Protein AF-A0A8S0FEZ9-F1 (afdb_monomer_lite)

Organism: Escherichia coli (NCBI:txid562)

Secondary structure (DSSP, 8-state):
-EEEEEEEEPPPSS-SEEEEEEEE--GGGB-HHHHHHTTSTTTHHHHHHHHHTT-EEEEEEE---EEEEEEEE---------PPPPPEEEEEE-SGGGTTHHHHHHHHHHHHHHHHHHHTT--EEEEEESSSEEEEEE-STTS-GGGSSS--

Foldseek 3Di:
DDFDWDFDQDQDPDAPDFPAKDQALDPVFADPVLVVLCVDPVSVVVSVVSNVVSGTIGTRGDDRPRDGDGDDDDDPPPPPDPDPDAAAEAEAEPEPVCPDPNNVVSVVVLVVVVVVCQVSQHKYWYWYDYPDTDIDIDHYDPDDPPCVPVPD

Radius of gyration: 24.92 Å; chains: 1; bounding box: 49×46×62 Å

Structure (mmCIF, N/CA/C/O backbone):
data_AF-A0A8S0FEZ9-F1
#
_entry.id   AF-A0A8S0FEZ9-F1
#
loop_
_atom_site.group_PDB
_atom_site.id
_atom_site.type_symbol
_atom_site.label_atom_id
_atom_site.label_alt_id
_atom_site.label_comp_id
_atom_site.label_asym_id
_atom_site.label_entity_id
_atom_site.label_seq_id
_atom_site.pdbx_PDB_ins_code
_atom_site.Cartn_x
_atom_site.Cartn_y
_atom_site.Cartn_z
_atom_site.occupancy
_atom_site.B_iso_or_equiv
_atom_site.auth_seq_id
_atom_site.auth_comp_id
_atom_site.auth_asym_id
_atom_site.auth_atom_id
_atom_site.pdbx_PDB_model_num
ATOM 1 N N . MET A 1 1 ? -18.841 -27.966 -17.231 1.00 47.25 1 MET A N 1
ATOM 2 C CA . MET A 1 1 ? -18.503 -27.151 -16.047 1.00 47.25 1 MET A CA 1
ATOM 3 C C . MET A 1 1 ? -17.024 -27.337 -15.804 1.00 47.25 1 MET A C 1
ATOM 5 O O . MET A 1 1 ? -16.586 -28.478 -15.837 1.00 47.25 1 MET A O 1
ATOM 9 N N . GLU A 1 2 ? -16.260 -26.259 -15.663 1.00 45.69 2 GLU A N 1
ATOM 10 C CA . GLU A 1 2 ? -14.826 -26.347 -15.372 1.00 45.69 2 GLU A CA 1
ATOM 11 C C . GLU A 1 2 ? -14.580 -25.905 -13.933 1.00 45.69 2 GLU A C 1
ATOM 13 O O . GLU A 1 2 ? -15.092 -24.880 -13.477 1.00 45.69 2 GLU A O 1
ATOM 18 N N . THR A 1 3 ? -13.813 -26.708 -13.203 1.00 47.91 3 THR A N 1
ATOM 19 C CA . THR A 1 3 ? -13.374 -26.406 -11.843 1.00 47.91 3 THR A CA 1
ATOM 20 C C . THR A 1 3 ? -12.302 -25.323 -11.890 1.00 47.91 3 THR A C 1
ATOM 22 O O . THR A 1 3 ? -11.130 -25.618 -12.127 1.00 47.91 3 THR A O 1
ATOM 25 N N . PHE A 1 4 ? -12.692 -24.067 -11.662 1.00 49.72 4 PHE A N 1
ATOM 26 C CA . PHE A 1 4 ? -11.745 -22.967 -11.507 1.00 49.72 4 PHE A CA 1
ATOM 27 C C . PHE A 1 4 ? -11.238 -22.940 -10.062 1.00 49.72 4 PHE A C 1
ATOM 29 O O . PHE A 1 4 ? -12.017 -22.828 -9.110 1.00 49.72 4 PHE A O 1
ATOM 36 N N . ARG A 1 5 ? -9.921 -23.079 -9.904 1.00 53.62 5 ARG A N 1
ATOM 37 C CA . ARG A 1 5 ? -9.219 -23.069 -8.620 1.00 53.62 5 ARG A CA 1
ATOM 38 C C . ARG A 1 5 ? -8.748 -21.643 -8.345 1.00 53.62 5 ARG A C 1
ATOM 40 O O . ARG A 1 5 ? -7.739 -21.209 -8.890 1.00 53.62 5 ARG A O 1
ATOM 47 N N . THR A 1 6 ? -9.493 -20.896 -7.533 1.00 57.31 6 THR A N 1
ATOM 48 C CA . THR A 1 6 ? -9.045 -19.576 -7.059 1.00 57.31 6 THR A CA 1
ATOM 49 C C . THR A 1 6 ? -8.440 -19.727 -5.674 1.00 57.31 6 THR A C 1
ATOM 51 O O . THR A 1 6 ? -9.070 -20.290 -4.776 1.00 57.31 6 THR A O 1
ATOM 54 N N . LEU A 1 7 ? -7.246 -19.169 -5.477 1.00 52.62 7 LEU A N 1
ATOM 55 C CA . LEU A 1 7 ? -6.684 -18.989 -4.145 1.00 52.62 7 LEU A CA 1
ATOM 56 C C . LEU A 1 7 ? -7.459 -17.868 -3.448 1.00 52.62 7 LEU A C 1
ATOM 58 O O . LEU A 1 7 ? -7.342 -16.695 -3.803 1.00 52.62 7 LEU A O 1
ATOM 62 N N . VAL A 1 8 ? -8.296 -18.235 -2.483 1.00 58.59 8 VAL A N 1
ATOM 63 C CA . VAL A 1 8 ? -9.006 -17.266 -1.648 1.00 58.59 8 VAL A CA 1
ATOM 64 C C . VAL A 1 8 ? -8.222 -17.127 -0.352 1.00 58.59 8 VAL A C 1
ATOM 66 O O . VAL A 1 8 ? -7.863 -18.126 0.273 1.00 58.59 8 VAL A O 1
ATOM 69 N N . ARG A 1 9 ? -7.939 -15.881 0.045 1.00 52.53 9 ARG A N 1
ATOM 70 C CA . ARG A 1 9 ? -7.408 -15.594 1.379 1.00 52.53 9 ARG A CA 1
ATOM 71 C C . ARG A 1 9 ? -8.504 -15.891 2.391 1.00 52.53 9 ARG A C 1
ATOM 73 O O . ARG A 1 9 ? -9.468 -15.136 2.495 1.00 52.53 9 ARG A O 1
ATOM 80 N N . GLU A 1 10 ? -8.358 -16.998 3.103 1.00 56.19 10 GLU A N 1
ATOM 81 C CA . GLU A 1 10 ? -9.185 -17.311 4.259 1.00 56.19 10 GLU A CA 1
ATOM 82 C C . GLU A 1 10 ? -8.375 -16.945 5.511 1.00 56.19 10 GLU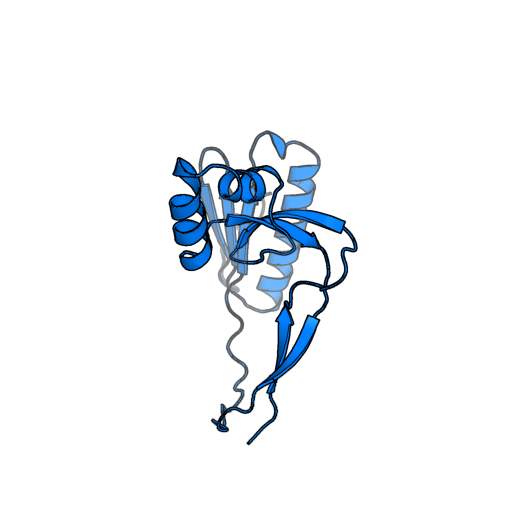 A C 1
ATOM 84 O O . GLU A 1 10 ? -7.214 -17.352 5.614 1.00 56.19 10 GLU A O 1
ATOM 89 N N . PRO A 1 11 ? -8.921 -16.133 6.432 1.00 54.41 11 PRO A N 1
ATOM 90 C CA . PRO A 1 11 ? -8.200 -15.747 7.636 1.00 54.41 11 PRO A CA 1
ATOM 91 C C . PRO A 1 11 ? -7.879 -16.990 8.473 1.00 54.41 11 PRO A C 1
ATOM 93 O O . PRO A 1 11 ? -8.788 -17.713 8.885 1.00 54.41 11 PRO A O 1
ATOM 96 N N . ALA A 1 12 ? -6.589 -17.225 8.728 1.00 56.06 12 ALA A N 1
ATOM 97 C CA . ALA A 1 12 ? -6.101 -18.414 9.418 1.00 56.06 12 ALA A CA 1
ATOM 98 C C . ALA A 1 12 ? -6.809 -18.638 10.760 1.00 56.06 12 ALA A C 1
ATOM 100 O O . ALA A 1 12 ? -6.922 -17.740 11.595 1.00 56.06 12 ALA A O 1
ATOM 101 N N . THR A 1 13 ? -7.292 -19.860 10.978 1.00 58.47 13 THR A N 1
ATOM 102 C CA . THR A 1 13 ? -7.990 -20.257 12.211 1.00 58.47 13 THR A CA 1
ATOM 103 C C . THR A 1 13 ? -7.046 -20.418 13.403 1.00 58.47 13 THR A C 1
ATOM 105 O O . THR A 1 13 ? -7.512 -20.489 14.534 1.00 58.47 13 THR A O 1
ATOM 108 N N . VAL A 1 14 ? -5.732 -20.470 13.161 1.00 56.62 14 VAL A N 1
ATOM 109 C CA . VAL A 1 14 ? -4.693 -20.636 14.182 1.00 56.62 14 VAL A CA 1
ATOM 110 C C . VAL A 1 14 ? -3.788 -19.397 14.159 1.00 56.62 14 VAL A C 1
ATOM 112 O O . VAL A 1 14 ? -3.322 -19.027 13.081 1.00 56.62 14 VAL A O 1
ATOM 115 N N . PRO A 1 15 ? -3.569 -18.718 15.298 1.00 55.66 15 PRO A N 1
ATOM 116 C CA . PRO A 1 15 ? -2.761 -17.504 15.341 1.00 55.66 15 PRO A CA 1
ATOM 117 C C . PRO A 1 15 ? -1.267 -17.836 15.224 1.00 55.66 15 PRO A C 1
ATOM 119 O O . PRO A 1 15 ? -0.685 -18.367 16.165 1.00 55.66 15 PRO A O 1
ATOM 122 N N . GLU A 1 16 ? -0.636 -17.502 14.096 1.00 60.56 16 GLU A N 1
ATOM 123 C CA . GLU A 1 16 ? 0.835 -17.508 13.981 1.00 60.56 16 GLU A CA 1
ATOM 124 C C . GLU A 1 16 ? 1.427 -16.180 14.474 1.00 60.56 16 GLU A C 1
ATOM 126 O O . GLU A 1 16 ? 2.425 -16.172 15.191 1.00 60.56 16 GLU A O 1
ATOM 131 N N . GLN A 1 17 ? 0.776 -15.053 14.158 1.00 66.50 17 GLN A N 1
ATOM 132 C CA . GLN A 1 17 ? 1.175 -13.717 14.606 1.00 66.50 17 GLN A CA 1
ATOM 133 C C . GLN A 1 17 ? -0.006 -12.736 14.517 1.00 66.50 17 GLN A C 1
ATOM 135 O O . GLN A 1 17 ? -0.838 -12.839 13.616 1.00 66.50 17 GLN A O 1
ATOM 140 N N . VAL A 1 18 ? -0.090 -11.761 15.427 1.00 75.50 18 VAL A N 1
ATOM 141 C CA . VAL A 1 18 ? -1.027 -10.628 15.302 1.00 75.50 18 VAL A CA 1
ATOM 142 C C . VAL A 1 18 ? -0.380 -9.555 14.423 1.00 75.50 18 VAL A C 1
ATOM 144 O O . VAL A 1 18 ? 0.697 -9.066 14.750 1.00 75.50 18 VAL A O 1
ATOM 147 N N . ASP A 1 19 ? -1.036 -9.195 13.320 1.00 79.00 19 ASP A N 1
ATOM 148 C CA . ASP A 1 19 ? -0.558 -8.225 12.316 1.00 79.00 19 ASP A CA 1
ATOM 149 C C . ASP A 1 19 ? -1.205 -6.839 12.470 1.00 79.00 19 ASP A C 1
ATOM 151 O O . ASP A 1 19 ? -0.752 -5.845 11.910 1.00 79.00 19 ASP A O 1
ATOM 155 N N . GLY A 1 20 ? -2.289 -6.741 13.244 1.00 86.38 20 GLY A N 1
ATOM 156 C CA . GLY A 1 20 ? -2.927 -5.459 13.523 1.00 86.38 20 GLY A CA 1
ATOM 157 C C . GLY A 1 20 ? -4.380 -5.583 13.946 1.00 86.38 20 GLY A C 1
ATOM 158 O O . GLY A 1 20 ? -4.783 -6.563 14.571 1.00 86.38 20 GLY A O 1
ATOM 159 N N . LEU A 1 21 ? -5.167 -4.568 13.590 1.00 90.38 21 LEU A N 1
ATOM 160 C CA . LEU A 1 21 ? -6.591 -4.456 13.902 1.00 90.38 21 LEU A CA 1
ATOM 161 C C . LEU A 1 21 ? -7.429 -4.377 12.620 1.00 90.38 21 LEU A C 1
ATOM 163 O O . LEU A 1 21 ? -6.973 -3.910 11.570 1.00 90.38 21 LEU A O 1
ATOM 167 N N . GLN A 1 22 ? -8.673 -4.835 12.686 1.00 89.56 22 GLN A N 1
ATOM 168 C CA . GLN A 1 22 ? -9.653 -4.666 11.613 1.00 89.56 22 GLN A CA 1
ATOM 169 C C . GLN A 1 22 ? -11.072 -4.570 12.166 1.00 89.56 22 GLN A C 1
ATOM 171 O O . GLN A 1 22 ? -11.342 -5.049 13.264 1.00 89.56 22 GLN A O 1
ATOM 176 N N . GLN A 1 23 ? -11.973 -3.983 11.383 1.00 92.81 23 GLN A N 1
ATOM 177 C CA . GLN A 1 23 ? -13.407 -4.059 11.645 1.00 92.81 23 GLN A CA 1
ATOM 178 C C . GLN A 1 23 ? -13.951 -5.389 11.115 1.00 92.81 23 GLN A C 1
ATOM 180 O O . GLN A 1 23 ? -13.630 -5.782 9.993 1.00 92.81 23 GLN A O 1
ATOM 185 N N . SER A 1 24 ? -14.698 -6.107 11.947 1.00 89.19 24 SER A N 1
ATOM 186 C CA . SER A 1 24 ? -15.258 -7.421 11.634 1.00 89.19 24 SER A CA 1
ATOM 187 C C . SER A 1 24 ? -16.465 -7.726 12.534 1.00 89.19 24 SER A C 1
ATOM 189 O O . SER A 1 24 ? -16.800 -6.957 13.433 1.00 89.19 24 SER A O 1
ATOM 191 N N . ASP A 1 25 ? -17.109 -8.864 12.296 1.00 90.94 25 ASP A N 1
ATOM 192 C CA . ASP A 1 25 ? -18.128 -9.509 13.135 1.00 90.94 25 ASP A CA 1
ATOM 193 C C . ASP A 1 25 ? -17.581 -10.744 13.887 1.00 90.94 25 ASP A C 1
ATOM 195 O O . ASP A 1 25 ? -18.332 -11.514 14.485 1.00 90.94 25 ASP A O 1
ATOM 199 N N . ASP A 1 26 ? -16.261 -10.947 13.867 1.00 89.56 26 ASP A N 1
ATOM 200 C CA . ASP A 1 26 ? -15.603 -12.118 14.453 1.00 89.56 26 ASP A CA 1
ATOM 201 C C . ASP A 1 26 ? -15.472 -12.030 15.984 1.00 89.56 26 ASP A C 1
ATOM 203 O O . ASP A 1 26 ? -14.494 -11.508 16.530 1.00 89.56 26 ASP A O 1
ATOM 207 N N . ILE A 1 27 ? -16.463 -12.596 16.676 1.00 88.88 27 ILE A N 1
ATOM 208 C CA . ILE A 1 27 ? -16.573 -12.609 18.143 1.00 88.88 27 ILE A CA 1
ATOM 209 C C . ILE A 1 27 ? -15.345 -13.238 18.818 1.00 88.88 27 ILE A C 1
ATOM 211 O O . ILE A 1 27 ? -14.926 -12.788 19.884 1.00 88.88 27 ILE A O 1
ATOM 215 N N . LEU A 1 28 ? -14.729 -14.250 18.200 1.00 87.88 28 LEU A N 1
ATOM 216 C CA . LEU A 1 28 ? -13.599 -14.976 18.792 1.00 87.88 28 LEU A CA 1
ATOM 217 C C . LEU A 1 28 ? -12.315 -14.141 18.838 1.00 87.88 28 LEU A C 1
ATOM 219 O O . LEU A 1 28 ? -11.373 -14.496 19.546 1.00 87.88 28 LEU A O 1
ATOM 223 N N . ARG A 1 29 ? -12.266 -13.045 18.076 1.00 88.44 29 ARG A N 1
ATOM 224 C CA . ARG A 1 29 ? -11.087 -12.186 17.926 1.00 88.44 29 ARG A CA 1
ATOM 225 C C . ARG A 1 29 ? -11.332 -10.758 18.404 1.00 88.44 29 ARG A C 1
ATOM 227 O O . ARG A 1 29 ? -10.530 -9.879 18.086 1.00 88.44 29 ARG A O 1
ATOM 234 N N . LEU A 1 30 ? -12.419 -10.513 19.135 1.00 91.50 30 LEU A N 1
ATOM 235 C CA . LEU A 1 30 ? -12.755 -9.186 19.645 1.00 91.50 30 LEU A CA 1
ATOM 236 C C . LEU A 1 30 ? -11.663 -8.626 20.545 1.00 91.50 30 LEU A C 1
ATOM 238 O O . LEU A 1 30 ? -11.045 -9.337 21.340 1.00 91.50 30 LEU A O 1
ATOM 242 N N . LEU A 1 31 ? -11.468 -7.315 20.448 1.00 93.00 31 LEU A N 1
ATOM 243 C CA . LEU A 1 31 ? -10.646 -6.625 21.424 1.00 93.00 31 LEU A CA 1
ATOM 244 C C . LEU A 1 31 ? -11.336 -6.626 22.797 1.00 93.00 31 LEU A C 1
ATOM 246 O O . LEU A 1 31 ? -12.560 -6.480 22.864 1.00 93.00 31 LEU A O 1
ATOM 250 N N . PRO A 1 32 ? -10.571 -6.696 23.904 1.00 92.62 32 PRO A N 1
ATOM 251 C CA . PRO A 1 32 ? -11.138 -6.622 25.249 1.00 92.62 32 PRO A CA 1
ATOM 252 C C . PRO A 1 32 ? -12.084 -5.427 25.482 1.00 92.62 32 PRO A C 1
ATOM 254 O O . PRO A 1 32 ? -13.113 -5.628 26.124 1.00 92.62 32 PRO A O 1
ATOM 257 N N . PRO A 1 33 ? -11.827 -4.213 24.942 1.00 92.00 33 PRO A N 1
ATOM 258 C CA . PRO A 1 33 ? -12.766 -3.098 25.053 1.00 92.00 33 PRO A CA 1
ATOM 259 C C . PRO A 1 33 ? -14.098 -3.328 24.332 1.00 92.00 33 PRO A C 1
ATOM 261 O O . PRO A 1 33 ? -15.129 -2.928 24.858 1.00 92.00 33 PRO A O 1
ATOM 264 N N . GLU A 1 34 ? -14.104 -3.989 23.168 1.00 92.94 34 GLU A N 1
ATOM 265 C CA . GLU A 1 34 ? -15.355 -4.330 22.472 1.00 92.94 34 GLU A CA 1
ATOM 266 C C . GLU A 1 34 ? -16.165 -5.318 23.307 1.00 92.94 34 GLU A C 1
ATOM 268 O O . GLU A 1 34 ? -17.362 -5.144 23.503 1.00 92.94 34 GLU A O 1
ATOM 273 N N . LEU A 1 35 ? -15.499 -6.321 23.879 1.00 91.00 35 LEU A N 1
ATOM 274 C CA . LEU A 1 35 ? -16.152 -7.320 24.717 1.00 91.00 35 LEU A CA 1
ATOM 275 C C . LEU A 1 35 ? -16.671 -6.721 26.036 1.00 91.00 35 LEU A C 1
ATOM 277 O O . LEU A 1 35 ? -17.710 -7.142 26.532 1.00 91.00 35 LEU A O 1
ATOM 281 N N . ALA A 1 36 ? -16.006 -5.697 26.575 1.00 92.06 36 ALA A N 1
ATOM 282 C CA . ALA A 1 36 ? -16.474 -4.980 27.758 1.00 92.06 36 ALA A CA 1
ATOM 283 C C . ALA A 1 36 ? -17.798 -4.229 27.523 1.00 92.06 36 ALA A C 1
ATOM 285 O O . ALA A 1 36 ? -18.568 -4.068 28.469 1.00 92.06 36 ALA A O 1
ATOM 286 N N . THR A 1 37 ? -18.101 -3.813 26.284 1.00 92.50 37 THR A N 1
ATOM 287 C CA . THR A 1 37 ? -19.374 -3.126 25.980 1.00 92.50 37 THR A CA 1
ATOM 288 C C . THR A 1 37 ? -20.600 -4.021 26.166 1.00 92.50 37 THR A C 1
ATOM 290 O O . THR A 1 37 ? -21.648 -3.516 26.553 1.00 92.50 37 THR A O 1
ATOM 293 N N . LEU A 1 38 ? -20.458 -5.344 26.012 1.00 90.25 38 LEU A N 1
ATOM 294 C CA . LEU A 1 38 ? -21.509 -6.317 26.346 1.00 90.25 38 LEU A CA 1
ATOM 295 C C . LEU A 1 38 ? -21.828 -6.367 27.846 1.00 90.25 38 LEU A C 1
ATOM 297 O O . LEU A 1 38 ? -22.926 -6.753 28.227 1.00 90.25 38 LEU A O 1
ATOM 301 N N . GLY A 1 39 ? -20.868 -6.018 28.707 1.00 89.31 39 GLY A N 1
ATOM 302 C CA . GLY A 1 39 ? -21.042 -6.041 30.161 1.00 89.31 39 GLY A CA 1
ATOM 303 C C . GLY A 1 39 ? -21.728 -4.796 30.732 1.00 89.31 39 GLY A C 1
ATOM 304 O O . GLY A 1 39 ? -21.983 -4.750 31.933 1.00 89.31 39 GLY A O 1
ATOM 305 N N . ILE A 1 40 ? -21.991 -3.784 29.900 1.00 94.06 40 ILE A N 1
ATOM 306 C CA . ILE A 1 40 ? -22.579 -2.501 30.296 1.00 94.06 40 ILE A CA 1
ATOM 307 C C . ILE A 1 40 ? -23.953 -2.394 29.633 1.00 94.06 40 ILE A C 1
ATOM 309 O O . ILE A 1 40 ? -24.042 -2.281 28.412 1.00 94.06 40 ILE A O 1
ATOM 313 N N . THR A 1 41 ? -25.021 -2.401 30.432 1.00 91.44 41 THR A N 1
ATOM 314 C CA . THR A 1 41 ? -26.418 -2.431 29.959 1.00 91.44 41 THR A CA 1
ATOM 315 C C . THR A 1 41 ? -26.733 -1.319 28.953 1.00 91.44 41 THR A C 1
ATOM 317 O O . THR A 1 41 ? -27.459 -1.533 27.986 1.00 91.44 41 THR A O 1
ATOM 320 N N . GLU A 1 42 ? -26.170 -0.125 29.145 1.00 93.94 42 GLU A N 1
ATOM 321 C CA . GLU A 1 42 ? -26.375 1.028 28.264 1.00 93.94 42 GLU A CA 1
ATOM 322 C C . GLU A 1 42 ? -25.668 0.891 26.905 1.00 93.94 42 GLU A C 1
ATOM 324 O O . GLU A 1 42 ? -26.077 1.534 25.938 1.00 93.94 42 GLU A O 1
ATOM 329 N N . LEU A 1 43 ? -24.613 0.074 26.818 1.00 92.81 43 LEU A N 1
ATOM 330 C CA . LEU A 1 43 ? -23.790 -0.109 25.616 1.00 92.81 43 LEU A CA 1
ATOM 331 C C . LEU A 1 43 ? -24.052 -1.440 24.900 1.00 92.81 43 LEU A C 1
ATOM 333 O O . LEU A 1 43 ? -23.568 -1.637 23.787 1.00 92.81 43 LEU A O 1
ATOM 337 N N . GLU A 1 44 ? -24.851 -2.332 25.484 1.00 94.38 44 GLU A N 1
ATOM 338 C CA . GLU A 1 44 ? -25.149 -3.646 24.910 1.00 94.38 44 GLU A CA 1
ATOM 339 C C . GLU A 1 44 ? -25.802 -3.532 23.516 1.00 94.38 44 GLU A C 1
ATOM 341 O O . GLU A 1 44 ? -25.395 -4.195 22.561 1.00 94.38 44 GLU A O 1
ATOM 346 N N . TYR A 1 45 ? -26.764 -2.616 23.350 1.00 94.94 45 TYR A N 1
ATOM 347 C CA . TYR A 1 45 ? -27.397 -2.362 22.048 1.00 94.94 45 TYR A CA 1
ATOM 348 C C . TYR A 1 45 ? -26.428 -1.779 21.015 1.00 94.94 45 TYR A C 1
ATOM 350 O O . TYR A 1 45 ? -26.536 -2.085 19.826 1.00 94.94 45 TYR A O 1
ATOM 358 N N . GLU A 1 46 ? -25.465 -0.971 21.456 1.00 94.50 46 GLU A N 1
ATOM 359 C CA . GLU A 1 46 ? -24.409 -0.440 20.591 1.00 94.50 46 GLU A CA 1
ATOM 360 C C . GLU A 1 46 ? -23.467 -1.552 20.121 1.00 94.50 46 GLU A C 1
ATOM 362 O O . GLU A 1 46 ? -23.101 -1.590 18.944 1.00 94.50 46 GLU A O 1
ATOM 367 N N . PHE A 1 47 ? -23.146 -2.513 20.992 1.00 95.00 47 PHE A N 1
ATOM 368 C CA . PHE A 1 47 ? -22.413 -3.711 20.596 1.00 95.00 47 PHE A CA 1
ATOM 369 C C . PHE A 1 47 ? -23.162 -4.493 19.514 1.00 95.00 47 PHE A C 1
ATOM 371 O O . PHE A 1 47 ? -22.587 -4.782 18.463 1.00 95.00 47 PHE A O 1
ATOM 378 N N . TYR A 1 48 ? -24.448 -4.803 19.723 1.00 94.94 48 TYR A N 1
ATOM 379 C CA . TYR A 1 48 ? -25.225 -5.559 18.736 1.00 94.94 48 TYR A CA 1
ATOM 380 C C . TYR A 1 48 ? -25.368 -4.813 17.409 1.00 94.94 48 TYR A C 1
ATOM 382 O O . TYR A 1 48 ? -25.251 -5.436 16.352 1.00 94.94 48 TYR A O 1
ATOM 390 N N . ARG A 1 49 ? -25.564 -3.487 17.437 1.00 95.38 49 ARG A N 1
ATOM 391 C CA . ARG A 1 49 ? -25.580 -2.670 16.216 1.00 95.38 49 ARG A CA 1
ATOM 392 C C . ARG A 1 49 ? -24.272 -2.838 15.446 1.00 95.38 49 ARG A C 1
ATOM 394 O O . ARG A 1 49 ? -24.290 -3.196 14.270 1.00 95.38 49 ARG A O 1
ATOM 401 N N . ARG A 1 50 ? -23.138 -2.654 16.125 1.00 94.94 50 ARG A N 1
ATOM 402 C CA . ARG A 1 50 ? -21.808 -2.760 15.511 1.00 94.94 50 ARG A CA 1
ATOM 403 C C . ARG A 1 50 ? -21.479 -4.182 15.059 1.00 94.94 50 ARG A C 1
ATOM 405 O O . ARG A 1 50 ? -20.783 -4.333 14.060 1.00 94.94 50 ARG A O 1
ATOM 412 N N . LEU A 1 51 ? -21.993 -5.211 15.734 1.00 94.69 51 LEU A N 1
ATOM 413 C CA . LEU A 1 51 ? -21.871 -6.608 15.310 1.00 94.69 51 LEU A CA 1
ATOM 414 C C . LEU A 1 51 ? -22.558 -6.834 13.958 1.00 94.69 51 LEU A C 1
ATOM 416 O O . LEU A 1 51 ? -21.947 -7.375 13.040 1.00 94.69 51 LEU A O 1
ATOM 420 N N . VAL A 1 52 ? -23.807 -6.379 13.817 1.00 95.69 52 VAL A N 1
ATOM 421 C CA . VAL A 1 52 ? -24.583 -6.516 12.571 1.00 95.69 52 VAL A CA 1
ATOM 422 C C . VAL A 1 52 ? -23.958 -5.705 11.433 1.00 95.69 52 VAL A C 1
ATOM 424 O O . VAL A 1 52 ? -23.906 -6.169 10.295 1.00 95.69 52 VAL A O 1
ATOM 427 N N . GLU A 1 53 ? -23.433 -4.519 11.739 1.00 95.94 53 GLU A N 1
ATOM 428 C CA . GLU A 1 53 ? -22.758 -3.642 10.774 1.00 95.94 53 GLU A CA 1
ATOM 429 C C . GLU A 1 53 ? -21.314 -4.071 10.453 1.00 95.94 53 GLU A C 1
ATOM 431 O O . GLU A 1 53 ? -20.681 -3.475 9.581 1.00 95.94 53 GLU A O 1
ATOM 436 N N . LYS A 1 54 ? -20.788 -5.110 11.121 1.00 94.38 54 LYS A N 1
ATOM 437 C CA . LYS A 1 54 ? -19.394 -5.585 11.006 1.00 94.38 54 LYS A CA 1
ATOM 438 C C . LYS A 1 54 ? -18.351 -4.516 11.350 1.00 94.38 54 LYS A C 1
ATOM 440 O O . LYS A 1 54 ? -17.289 -4.440 10.736 1.00 94.38 54 LYS A O 1
ATOM 445 N N . GLN A 1 55 ? -18.664 -3.686 12.339 1.00 95.31 55 GLN A N 1
ATOM 446 C CA . GLN A 1 55 ? -17.863 -2.545 12.784 1.00 95.31 55 GLN A CA 1
ATOM 447 C C . GLN A 1 55 ? -17.160 -2.767 14.133 1.00 95.31 55 GLN A C 1
ATOM 449 O O . GLN A 1 55 ? -16.630 -1.811 14.711 1.00 95.31 55 GLN A O 1
ATOM 454 N N . LEU A 1 56 ? -17.136 -3.992 14.666 1.00 95.12 56 LEU A N 1
ATOM 455 C CA . LEU A 1 56 ? -16.395 -4.298 15.893 1.00 95.12 56 LEU A CA 1
ATOM 456 C C . LEU A 1 56 ? -14.903 -4.440 15.593 1.00 95.12 56 LEU A C 1
ATOM 458 O O . LEU A 1 56 ? -14.514 -5.055 14.599 1.00 95.12 56 LEU A O 1
ATOM 462 N N . LEU A 1 57 ? -14.049 -3.887 16.453 1.00 94.50 57 LEU A N 1
ATOM 463 C CA . LEU A 1 57 ? -12.608 -4.061 16.315 1.00 94.50 57 LEU A CA 1
ATOM 464 C C . LEU A 1 57 ? -12.180 -5.468 16.750 1.00 94.50 57 LEU A C 1
ATOM 466 O O . LEU A 1 57 ? -12.436 -5.915 17.868 1.00 94.50 57 LEU A O 1
ATOM 470 N N . THR A 1 58 ? -11.463 -6.147 15.862 1.00 92.50 58 THR A N 1
ATOM 471 C CA . THR A 1 58 ? -10.923 -7.491 16.076 1.00 92.50 58 THR A CA 1
ATOM 472 C C . THR A 1 58 ? -9.432 -7.527 15.765 1.00 92.50 58 THR A C 1
ATOM 474 O O . THR A 1 58 ? -8.933 -6.751 14.940 1.00 92.50 58 THR A O 1
ATOM 477 N N . TYR A 1 59 ? -8.708 -8.436 16.416 1.00 89.38 59 TYR A N 1
ATOM 478 C CA . TYR A 1 59 ? -7.327 -8.732 16.055 1.00 89.38 59 TYR A CA 1
ATOM 479 C C . TYR A 1 59 ? -7.267 -9.305 14.636 1.00 89.38 59 TYR A C 1
ATOM 481 O O . TYR A 1 59 ? -7.952 -10.275 14.300 1.00 89.38 59 TYR A O 1
ATOM 489 N N . ARG A 1 60 ? -6.406 -8.721 13.803 1.00 84.12 60 ARG A N 1
ATOM 490 C CA . ARG A 1 60 ? -6.035 -9.261 12.498 1.00 84.12 60 ARG A CA 1
ATOM 491 C C . ARG A 1 60 ? -4.856 -10.203 12.693 1.00 84.12 60 ARG A C 1
ATOM 493 O O . ARG A 1 60 ? -3.799 -9.781 13.157 1.00 84.12 60 ARG A O 1
ATOM 500 N N . LEU A 1 61 ? -5.044 -11.468 12.343 1.00 75.06 61 LEU A N 1
ATOM 501 C CA . LEU A 1 61 ? -3.975 -12.461 12.362 1.00 75.06 61 LEU A CA 1
ATOM 502 C C . LEU A 1 61 ? -3.267 -12.480 11.008 1.00 75.06 61 LEU A C 1
ATOM 504 O O . LEU A 1 61 ? -3.927 -12.469 9.966 1.00 75.06 61 LEU A O 1
ATOM 508 N N . HIS A 1 62 ? -1.938 -12.541 11.037 1.00 60.38 62 HIS A N 1
ATOM 509 C CA . HIS A 1 62 ? -1.159 -12.986 9.894 1.00 60.38 62 HIS A CA 1
ATOM 510 C C . HIS A 1 62 ? -1.258 -14.510 9.826 1.00 60.38 62 HIS A C 1
ATOM 512 O O . HIS A 1 62 ? -1.061 -15.207 10.821 1.00 60.38 62 HIS A O 1
ATOM 518 N N . GLY A 1 63 ? -1.578 -15.014 8.645 1.00 53.97 63 GLY A N 1
ATOM 519 C CA . GLY A 1 63 ? -1.617 -16.435 8.354 1.00 53.97 63 GLY A CA 1
ATOM 520 C C . GLY A 1 63 ? -2.007 -16.594 6.899 1.00 53.97 63 GLY A C 1
ATOM 521 O O . GLY A 1 63 ? -3.140 -16.314 6.506 1.00 53.97 63 GLY A O 1
ATOM 522 N N . GLU A 1 64 ? -1.038 -16.974 6.077 1.00 48.78 64 GLU A N 1
ATOM 523 C CA . GLU A 1 64 ? -1.206 -17.160 4.639 1.00 48.78 64 GLU A CA 1
ATOM 524 C C . GLU A 1 64 ? -1.870 -18.509 4.345 1.00 48.78 64 GLU A C 1
ATOM 526 O O . GLU A 1 64 ? -1.379 -19.302 3.543 1.00 48.78 64 GLU A O 1
ATOM 531 N N . SER A 1 65 ? -3.005 -18.804 4.984 1.00 48.34 65 SER A N 1
ATOM 532 C CA . SER A 1 65 ? -3.814 -19.956 4.596 1.00 48.34 65 SER A CA 1
ATOM 533 C C . SER A 1 65 ? -4.581 -19.616 3.322 1.00 48.34 65 SER A C 1
ATOM 535 O O . SER A 1 65 ? -5.782 -19.350 3.321 1.00 48.34 65 SER A O 1
ATOM 537 N N . TRP A 1 66 ? -3.854 -19.599 2.208 1.00 50.19 66 TRP A N 1
ATOM 538 C CA . TRP A 1 66 ? -4.436 -19.691 0.883 1.00 50.19 66 TRP A CA 1
ATOM 539 C C . TRP A 1 66 ? -5.123 -21.049 0.782 1.00 50.19 66 TRP A C 1
ATOM 541 O O . TRP A 1 66 ? -4.466 -22.087 0.707 1.00 50.19 66 TRP A O 1
ATOM 551 N N . ARG A 1 67 ? -6.455 -21.058 0.812 1.00 49.19 67 ARG A N 1
ATOM 552 C CA . ARG A 1 67 ? -7.226 -22.261 0.506 1.00 49.19 67 ARG A CA 1
ATOM 553 C C . ARG A 1 67 ? -7.733 -22.173 -0.918 1.00 49.19 67 ARG A C 1
ATOM 555 O O . ARG A 1 67 ? -8.275 -21.159 -1.362 1.00 49.19 67 ARG A O 1
ATOM 562 N N . GLU A 1 68 ? -7.513 -23.258 -1.642 1.00 47.94 68 GLU A N 1
ATOM 563 C CA . GLU A 1 68 ? -8.014 -23.448 -2.990 1.00 47.94 68 GLU A CA 1
ATOM 564 C C . GLU A 1 68 ? -9.538 -23.598 -2.910 1.00 47.94 68 GLU A C 1
ATOM 566 O O . GLU A 1 68 ? -10.061 -24.642 -2.521 1.00 47.94 68 GLU A O 1
ATOM 571 N N . LYS A 1 69 ? -10.274 -22.526 -3.217 1.00 51.19 69 LYS A N 1
ATOM 572 C CA . LYS A 1 69 ? -11.731 -22.591 -3.311 1.00 51.19 69 LYS A CA 1
ATOM 573 C C . LYS A 1 69 ? -12.083 -22.972 -4.741 1.00 51.19 69 LYS A C 1
ATOM 575 O O . LYS A 1 69 ? -11.892 -22.181 -5.665 1.00 51.19 69 LYS A O 1
ATOM 580 N N . VAL A 1 70 ? -12.595 -24.187 -4.916 1.00 52.94 70 VAL A N 1
ATOM 581 C CA . VAL A 1 70 ? -13.136 -24.648 -6.196 1.00 52.94 70 VAL A CA 1
ATOM 582 C C . VAL A 1 70 ? -14.514 -24.019 -6.369 1.00 52.94 70 VAL A C 1
ATOM 584 O O . VAL A 1 70 ? -15.434 -24.303 -5.604 1.00 52.94 70 VAL A O 1
ATOM 587 N N . ILE A 1 71 ? -14.646 -23.115 -7.337 1.00 57.97 71 ILE A N 1
ATOM 588 C CA . ILE A 1 71 ? -15.928 -22.499 -7.685 1.00 57.97 71 ILE A CA 1
ATOM 589 C C . ILE A 1 71 ? -16.326 -23.047 -9.052 1.00 57.97 71 ILE A C 1
ATOM 591 O O . ILE A 1 71 ? -15.630 -22.809 -10.040 1.00 57.97 71 ILE A O 1
ATOM 595 N N . GLU A 1 72 ? -17.444 -23.767 -9.121 1.00 46.56 72 GLU A N 1
ATOM 596 C CA . GLU A 1 72 ? -18.027 -24.174 -10.398 1.00 46.56 72 GLU A CA 1
ATOM 597 C C . GLU A 1 72 ? -18.678 -22.955 -11.055 1.00 46.56 72 GLU A C 1
ATOM 599 O O . GLU A 1 72 ? -19.621 -22.364 -10.525 1.00 46.56 72 GLU A O 1
ATOM 604 N N . ARG A 1 73 ? -18.142 -22.531 -12.201 1.00 47.12 73 ARG A N 1
ATOM 605 C CA . ARG A 1 73 ? -18.726 -21.465 -13.022 1.00 47.12 73 ARG A CA 1
ATOM 606 C C . ARG A 1 73 ? -19.180 -22.043 -14.364 1.00 47.12 73 ARG A C 1
ATOM 608 O O . ARG A 1 73 ? -18.549 -22.977 -14.870 1.00 47.12 73 ARG A O 1
ATOM 615 N N . PRO A 1 74 ? -20.267 -21.512 -14.958 1.00 44.34 74 PRO A N 1
ATOM 616 C CA . PRO A 1 74 ? -20.639 -21.865 -16.320 1.00 44.34 74 PRO A CA 1
ATOM 617 C C . PRO A 1 74 ? -19.477 -21.523 -17.258 1.00 44.34 74 PRO A C 1
ATOM 619 O O . PRO A 1 74 ? -18.878 -20.451 -17.157 1.00 44.34 74 PRO A O 1
ATOM 622 N N . VAL A 1 75 ? -19.136 -22.473 -18.130 1.00 48.00 75 VAL A N 1
ATOM 623 C CA . VAL A 1 75 ? -18.019 -22.367 -19.072 1.00 48.00 75 VAL A CA 1
ATOM 624 C C . VAL A 1 75 ? -18.392 -21.322 -20.116 1.00 48.00 75 VAL A C 1
ATOM 626 O O . VAL A 1 75 ? -19.099 -21.612 -21.075 1.00 48.00 75 VAL A O 1
ATOM 629 N N . VAL A 1 76 ? -17.943 -20.088 -19.915 1.00 54.03 76 VAL A N 1
ATOM 630 C CA . VAL A 1 76 ? -17.772 -19.160 -21.028 1.00 54.03 76 VAL A CA 1
ATOM 631 C C . VAL A 1 76 ? -16.421 -19.539 -21.608 1.00 54.03 76 VAL A C 1
ATOM 633 O O . VAL A 1 76 ? -15.406 -19.305 -20.953 1.00 54.03 76 VAL A O 1
ATOM 636 N N . HIS A 1 77 ? -16.397 -20.176 -22.781 1.00 47.72 77 HIS A N 1
ATOM 637 C CA . HIS A 1 77 ? -15.179 -20.246 -23.583 1.00 47.72 77 HIS A CA 1
ATOM 638 C C . HIS A 1 77 ? -14.762 -18.801 -23.868 1.00 47.72 77 HIS A C 1
ATOM 640 O O . HIS A 1 77 ? -15.266 -18.154 -24.779 1.00 47.72 77 HIS A O 1
ATOM 646 N N . LYS A 1 78 ? -13.926 -18.244 -22.992 1.00 52.78 78 LYS A N 1
ATOM 647 C CA . LYS A 1 78 ? -13.101 -17.107 -23.341 1.00 52.78 78 LYS A CA 1
ATOM 648 C C . LYS A 1 78 ? -11.930 -17.726 -24.063 1.00 52.78 78 LYS A C 1
ATOM 650 O O . LYS A 1 78 ? -11.081 -18.340 -23.418 1.00 52.78 78 LYS A O 1
ATOM 655 N N . ASP A 1 79 ? -11.934 -17.597 -25.380 1.00 54.41 79 ASP A N 1
ATOM 656 C CA . ASP A 1 79 ? -10.707 -17.681 -26.150 1.00 54.41 79 ASP A CA 1
ATOM 657 C C . ASP A 1 79 ? -9.687 -16.804 -25.414 1.00 54.41 79 ASP A C 1
ATOM 659 O O . ASP A 1 79 ? -9.881 -15.595 -25.245 1.00 54.41 79 ASP A O 1
ATOM 663 N N . TYR A 1 80 ? -8.676 -17.439 -24.821 1.00 53.34 80 TYR A N 1
ATOM 664 C CA . TYR A 1 80 ? -7.539 -16.739 -24.239 1.00 53.34 80 TYR A CA 1
ATOM 665 C C . TYR A 1 80 ? -6.707 -16.229 -25.414 1.00 53.34 80 TYR A C 1
ATOM 667 O O . TYR A 1 80 ? -5.632 -16.746 -25.705 1.00 53.34 80 TYR A O 1
ATOM 675 N N . ASP A 1 81 ? -7.222 -15.220 -26.111 1.00 59.91 81 ASP A N 1
ATOM 676 C CA . ASP A 1 81 ? -6.360 -14.344 -26.882 1.00 59.91 81 ASP A CA 1
ATOM 677 C C . ASP A 1 81 ? -5.345 -13.764 -25.897 1.00 59.91 81 ASP A C 1
ATOM 679 O O . ASP A 1 81 ? -5.716 -13.314 -24.802 1.00 59.91 81 ASP A O 1
ATOM 683 N N . GLU A 1 82 ? -4.059 -13.811 -26.252 1.00 61.47 82 GLU A N 1
ATOM 684 C CA . GLU A 1 82 ? -3.021 -13.117 -25.497 1.00 61.47 82 GLU A CA 1
ATOM 685 C C . GLU A 1 82 ? -3.423 -11.646 -25.399 1.00 61.47 82 GLU A C 1
ATOM 687 O O . GLU A 1 82 ? -3.305 -10.873 -26.352 1.00 61.47 82 GLU A O 1
ATOM 692 N N . GLN A 1 83 ? -3.962 -11.260 -24.241 1.00 67.31 83 GLN A N 1
ATOM 693 C CA . GLN A 1 83 ? -4.366 -9.886 -24.022 1.00 67.31 83 GLN A CA 1
ATOM 694 C C . GLN A 1 83 ? -3.130 -8.999 -24.181 1.00 67.31 83 GLN A C 1
ATOM 696 O O . GLN A 1 83 ? -2.061 -9.332 -23.650 1.00 67.31 83 GLN A O 1
ATOM 701 N N . PRO A 1 84 ? -3.249 -7.866 -24.892 1.00 71.75 84 PRO A N 1
ATOM 702 C CA . PRO A 1 84 ? -2.117 -6.987 -25.108 1.00 71.75 84 PRO A CA 1
ATOM 703 C C . PRO A 1 84 ? -1.533 -6.570 -23.757 1.00 71.75 84 PRO A C 1
ATOM 705 O O . PRO A 1 84 ? -2.250 -6.123 -22.857 1.00 71.75 84 PRO A O 1
ATOM 708 N N . ARG A 1 85 ? -0.214 -6.727 -23.607 1.00 80.19 85 ARG A N 1
ATOM 709 C CA . ARG A 1 85 ? 0.484 -6.343 -22.378 1.00 80.19 85 ARG A CA 1
ATOM 710 C C . ARG A 1 85 ? 0.318 -4.836 -22.166 1.00 80.19 85 ARG A C 1
ATOM 712 O O . ARG A 1 85 ? 0.723 -4.037 -23.008 1.00 80.19 85 ARG A O 1
ATOM 719 N N . GLY A 1 86 ? -0.277 -4.449 -21.039 1.00 86.25 86 GLY A N 1
ATOM 720 C CA . GLY A 1 86 ? -0.559 -3.047 -20.714 1.00 86.25 86 GLY A CA 1
ATOM 721 C C . GLY A 1 86 ? 0.701 -2.182 -20.533 1.00 86.25 86 GLY A C 1
ATOM 722 O O . GLY A 1 86 ? 1.818 -2.706 -20.484 1.00 86.25 86 GLY A O 1
ATOM 723 N N . PRO A 1 87 ? 0.559 -0.853 -20.411 1.00 89.75 87 PRO A N 1
ATOM 724 C CA . PRO A 1 87 ? 1.690 0.050 -20.200 1.00 89.75 87 PRO A CA 1
ATOM 725 C C . PRO A 1 87 ? 2.352 -0.150 -18.826 1.00 89.75 87 PRO A C 1
ATOM 727 O O . PRO A 1 87 ? 1.722 -0.625 -17.882 1.00 89.75 87 PRO A O 1
ATOM 730 N N . PHE A 1 88 ? 3.614 0.254 -18.702 1.00 92.06 88 PHE A N 1
ATOM 731 C CA . PHE A 1 88 ? 4.279 0.435 -17.411 1.00 92.06 88 PHE A CA 1
ATOM 732 C C . PHE A 1 88 ? 3.933 1.816 -16.848 1.00 92.06 88 PHE A C 1
ATOM 734 O O . PHE A 1 88 ? 4.033 2.814 -17.558 1.00 92.06 88 PHE A O 1
ATOM 741 N N . ILE A 1 89 ? 3.557 1.877 -15.571 1.00 93.19 89 ILE A N 1
ATOM 742 C CA . ILE A 1 89 ? 3.345 3.127 -14.832 1.00 93.19 89 ILE A CA 1
ATOM 743 C C . ILE A 1 89 ? 4.204 3.045 -13.571 1.00 93.19 89 ILE A C 1
ATOM 745 O O . ILE A 1 89 ? 3.936 2.230 -12.692 1.00 93.19 89 ILE A O 1
ATOM 749 N N . VAL A 1 90 ? 5.261 3.850 -13.512 1.00 92.94 90 VAL A N 1
ATOM 750 C CA . VAL A 1 90 ? 6.265 3.836 -12.445 1.00 92.94 90 VAL A CA 1
ATOM 751 C C . VAL A 1 90 ? 6.203 5.158 -11.692 1.00 92.94 90 VAL A C 1
ATOM 753 O O . VAL A 1 90 ? 6.531 6.204 -12.244 1.00 92.94 90 VAL A O 1
ATOM 756 N N . CYS A 1 91 ? 5.800 5.118 -10.426 1.00 93.50 91 CYS A N 1
ATOM 757 C CA . CYS A 1 91 ? 5.804 6.285 -9.546 1.00 93.50 91 CYS A CA 1
ATOM 758 C C . CYS A 1 91 ? 7.019 6.209 -8.617 1.00 93.50 91 CYS A C 1
ATOM 760 O O . CYS A 1 91 ? 7.176 5.223 -7.899 1.00 93.50 91 CYS A O 1
ATOM 762 N N . VAL A 1 92 ? 7.872 7.230 -8.634 1.00 92.56 92 VAL A N 1
ATOM 763 C CA . VAL A 1 92 ? 9.104 7.295 -7.841 1.00 92.56 92 VAL A CA 1
ATOM 764 C C . VAL A 1 92 ? 8.996 8.447 -6.850 1.00 92.56 92 VAL A C 1
ATOM 766 O O . VAL A 1 92 ? 8.815 9.595 -7.255 1.00 92.56 92 VAL A O 1
ATOM 769 N N . ASP A 1 93 ? 9.123 8.133 -5.563 1.00 92.31 93 ASP A N 1
ATOM 770 C CA . ASP A 1 93 ? 9.223 9.136 -4.506 1.00 92.31 93 ASP A CA 1
ATOM 771 C C . ASP A 1 93 ? 10.620 9.773 -4.537 1.00 92.31 93 ASP A C 1
ATOM 773 O O . ASP A 1 93 ? 11.634 9.075 -4.454 1.00 92.31 93 ASP A O 1
ATOM 777 N N . THR A 1 94 ? 10.671 11.096 -4.671 1.00 90.00 94 THR A N 1
ATOM 778 C CA . THR A 1 94 ? 11.901 11.897 -4.586 1.00 90.00 94 THR A CA 1
ATOM 779 C C . THR A 1 94 ? 11.834 12.900 -3.430 1.00 90.00 94 THR A C 1
ATOM 781 O O . THR A 1 94 ? 12.431 13.975 -3.489 1.00 90.00 94 THR A O 1
ATOM 784 N N . SER A 1 95 ? 11.041 12.603 -2.399 1.00 92.19 95 SER A N 1
ATOM 785 C CA . SER A 1 95 ? 10.960 13.380 -1.163 1.00 92.19 95 SER A CA 1
ATOM 786 C C . SER A 1 95 ? 12.271 13.336 -0.373 1.00 92.19 95 SER A C 1
ATOM 788 O O . SER A 1 95 ? 13.149 12.502 -0.603 1.00 92.19 95 SER A O 1
ATOM 790 N N . GLY A 1 96 ? 12.407 14.230 0.611 1.00 89.06 96 GLY A N 1
ATOM 791 C CA . GLY A 1 96 ? 13.635 14.352 1.402 1.00 89.06 96 GLY A CA 1
ATOM 792 C C . GLY A 1 96 ? 14.079 13.057 2.098 1.00 89.06 96 GLY A C 1
ATOM 793 O O . GLY A 1 96 ? 15.278 12.826 2.225 1.00 89.06 96 GLY A O 1
ATOM 794 N N . SER A 1 97 ? 13.151 12.174 2.491 1.00 90.75 97 SER A N 1
ATOM 795 C CA . SER A 1 97 ? 13.471 10.871 3.106 1.00 90.75 97 SER A CA 1
ATOM 796 C C . SER A 1 97 ? 14.117 9.873 2.147 1.00 90.75 97 SER A C 1
ATOM 798 O O . SER A 1 97 ? 14.749 8.912 2.588 1.00 90.75 97 SER A O 1
ATOM 800 N N . MET A 1 98 ? 13.975 10.091 0.841 1.00 92.44 98 MET A N 1
ATOM 801 C CA . MET A 1 98 ? 14.599 9.258 -0.180 1.00 92.44 98 MET A CA 1
ATOM 802 C C . MET A 1 98 ? 16.037 9.690 -0.483 1.00 92.44 98 MET A C 1
ATOM 804 O O . MET A 1 98 ? 16.741 8.963 -1.172 1.00 92.44 98 MET A O 1
ATOM 808 N N . GLY A 1 99 ? 16.517 10.816 0.052 1.00 89.06 99 GLY A N 1
ATOM 809 C CA . GLY A 1 99 ? 17.834 11.361 -0.281 1.00 89.06 99 GLY A CA 1
ATOM 810 C C . GLY A 1 99 ? 19.001 10.376 -0.106 1.00 89.06 99 GLY A C 1
ATOM 811 O O . GLY A 1 99 ? 19.057 9.576 0.830 1.00 89.06 99 GLY A O 1
ATOM 812 N N . GLY A 1 100 ? 19.975 10.461 -1.014 1.00 92.25 100 GLY A N 1
ATOM 813 C CA . GLY A 1 100 ? 21.189 9.648 -0.981 1.00 92.25 100 GLY A CA 1
ATOM 814 C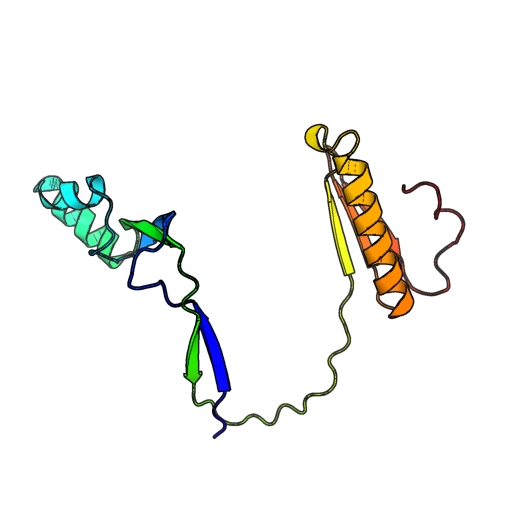 C . GLY A 1 100 ? 20.987 8.265 -1.599 1.00 92.25 100 GLY A C 1
ATOM 815 O O . GLY A 1 100 ? 20.669 8.143 -2.780 1.00 92.25 100 GLY A O 1
ATOM 816 N N . PHE A 1 101 ? 21.224 7.210 -0.820 1.00 93.12 101 PHE A N 1
ATOM 817 C CA . PHE A 1 101 ? 21.237 5.834 -1.328 1.00 93.12 101 PHE A CA 1
ATOM 818 C C . PHE A 1 101 ? 19.851 5.342 -1.775 1.00 93.12 101 PHE A C 1
ATOM 820 O O . PHE A 1 101 ? 19.738 4.678 -2.803 1.00 93.12 101 PHE A O 1
ATOM 827 N N . ASN A 1 102 ? 18.791 5.704 -1.047 1.00 91.38 102 ASN A N 1
ATOM 828 C CA . ASN A 1 102 ? 17.433 5.239 -1.345 1.00 91.38 102 ASN A CA 1
ATOM 829 C C . ASN A 1 102 ? 16.943 5.757 -2.708 1.00 91.38 102 ASN A C 1
ATOM 831 O O . ASN A 1 102 ? 16.383 4.993 -3.493 1.00 91.38 102 ASN A O 1
ATOM 835 N N . GLU A 1 103 ? 17.222 7.023 -3.025 1.00 90.38 103 GLU A N 1
ATOM 836 C CA . GLU A 1 103 ? 16.934 7.635 -4.322 1.00 90.38 103 GLU A CA 1
ATOM 837 C C . GLU A 1 103 ? 17.732 6.944 -5.431 1.00 90.38 103 GLU A C 1
ATOM 839 O O . GLU A 1 103 ? 17.164 6.596 -6.464 1.00 90.38 103 GLU A O 1
ATOM 844 N N . GLN A 1 104 ? 19.024 6.671 -5.215 1.00 91.50 104 GLN A N 1
ATOM 845 C CA . GLN A 1 104 ? 19.853 5.954 -6.192 1.00 91.50 104 GLN A CA 1
ATOM 846 C C . GLN A 1 104 ? 19.311 4.549 -6.480 1.00 91.50 104 GLN A C 1
ATOM 848 O O . GLN A 1 104 ? 19.211 4.154 -7.643 1.00 9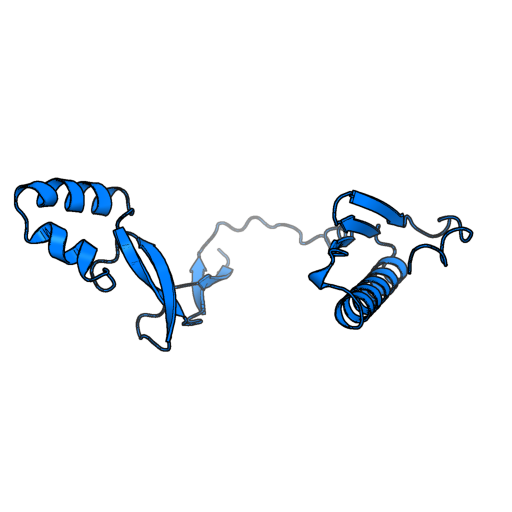1.50 104 GLN A O 1
ATOM 853 N N . CYS A 1 105 ? 18.903 3.809 -5.447 1.00 94.06 105 CYS A N 1
ATOM 854 C CA . CYS A 1 105 ? 18.266 2.506 -5.613 1.00 94.06 105 CYS A CA 1
ATOM 855 C C . CYS A 1 105 ? 16.947 2.618 -6.383 1.00 94.06 105 CYS A C 1
ATOM 857 O O . CYS A 1 105 ? 16.742 1.883 -7.349 1.00 94.06 105 CYS A O 1
ATOM 859 N N . ALA A 1 106 ? 16.071 3.552 -6.005 1.00 92.12 106 ALA A N 1
ATOM 860 C CA . ALA A 1 106 ? 14.789 3.757 -6.674 1.00 92.12 106 ALA A CA 1
ATOM 861 C C . ALA A 1 106 ? 14.971 4.109 -8.161 1.00 92.12 106 ALA A C 1
ATOM 863 O O . ALA A 1 106 ? 14.298 3.546 -9.027 1.00 92.12 106 ALA A O 1
ATOM 864 N N . LYS A 1 107 ? 15.947 4.968 -8.474 1.00 88.88 107 LYS A N 1
ATOM 865 C CA . LYS A 1 107 ? 16.343 5.315 -9.843 1.00 88.88 107 LYS A CA 1
ATOM 866 C C . LYS A 1 107 ? 16.879 4.109 -10.617 1.00 88.88 107 LYS A C 1
ATOM 868 O O . LYS A 1 107 ? 16.468 3.891 -11.755 1.00 88.88 107 LYS A O 1
ATOM 873 N N . ALA A 1 108 ? 17.728 3.283 -10.004 1.00 92.69 108 ALA A N 1
ATOM 874 C CA . ALA A 1 108 ? 18.251 2.067 -10.628 1.00 92.69 108 ALA A CA 1
ATOM 875 C C . ALA A 1 108 ? 17.137 1.055 -10.954 1.00 92.69 108 ALA A C 1
ATOM 877 O O . ALA A 1 108 ? 17.103 0.507 -12.059 1.00 92.69 108 ALA A O 1
ATOM 878 N N . PHE A 1 109 ? 16.185 0.852 -10.037 1.00 92.81 109 PHE A N 1
ATOM 879 C CA . PHE A 1 109 ? 15.000 0.028 -10.289 1.00 92.81 109 PHE A CA 1
ATOM 880 C C . PHE A 1 109 ? 14.132 0.605 -11.409 1.00 92.81 109 PHE A C 1
ATOM 882 O O . PHE A 1 109 ? 13.720 -0.129 -12.308 1.00 92.81 109 PHE A O 1
ATOM 889 N N . CYS A 1 110 ? 13.897 1.918 -11.398 1.00 91.56 110 CYS A N 1
ATOM 890 C CA . CYS A 1 110 ? 13.141 2.604 -12.441 1.00 91.56 110 CYS A CA 1
ATOM 891 C C . CYS A 1 110 ? 13.789 2.416 -13.824 1.00 91.56 110 CYS A C 1
ATOM 893 O O . CYS A 1 110 ? 13.112 2.048 -14.786 1.00 91.56 110 CYS A O 1
ATOM 895 N N . LEU A 1 111 ? 15.116 2.557 -13.915 1.00 89.94 111 LEU A N 1
ATOM 896 C CA . LEU A 1 111 ? 15.876 2.313 -15.140 1.00 89.94 111 LEU A CA 1
ATOM 897 C C . LEU A 1 111 ? 15.773 0.851 -15.603 1.00 89.94 111 LEU A C 1
ATOM 899 O O . LEU A 1 111 ? 15.627 0.590 -16.797 1.00 89.94 111 LEU A O 1
ATOM 903 N N . ALA A 1 112 ? 15.821 -0.116 -14.684 1.00 92.00 112 ALA A N 1
ATOM 904 C CA . ALA A 1 112 ? 15.656 -1.528 -15.021 1.00 92.00 112 ALA A CA 1
ATOM 905 C C . ALA A 1 112 ? 14.256 -1.821 -15.593 1.00 92.00 112 ALA A C 1
ATOM 907 O O . ALA A 1 112 ? 14.144 -2.449 -16.647 1.00 92.00 112 ALA A O 1
ATOM 908 N N . LEU A 1 113 ? 13.198 -1.303 -14.958 1.00 91.38 113 LEU A N 1
ATOM 909 C CA . LEU A 1 113 ? 11.818 -1.425 -15.445 1.00 91.38 113 LEU A CA 1
ATOM 910 C C . LEU A 1 113 ? 11.639 -0.755 -16.809 1.00 91.38 113 LEU A C 1
ATOM 912 O O . LEU A 1 113 ? 11.012 -1.322 -17.702 1.00 91.38 113 LEU A O 1
ATOM 916 N N . MET A 1 114 ? 12.250 0.414 -17.003 1.00 88.31 114 MET A N 1
ATOM 917 C CA . MET A 1 114 ? 12.263 1.108 -18.287 1.00 88.31 114 MET A CA 1
ATOM 918 C C . MET A 1 114 ? 12.902 0.255 -19.389 1.00 88.31 114 MET A C 1
ATOM 920 O O . MET A 1 114 ? 12.355 0.167 -20.488 1.00 88.31 114 MET A O 1
ATOM 924 N N . ARG A 1 115 ? 14.037 -0.400 -19.110 1.00 88.56 115 ARG A N 1
ATOM 925 C CA . ARG A 1 115 ? 14.705 -1.282 -20.081 1.00 88.56 115 ARG A CA 1
ATOM 926 C C . ARG A 1 115 ? 13.824 -2.460 -20.487 1.00 88.56 115 ARG A C 1
AT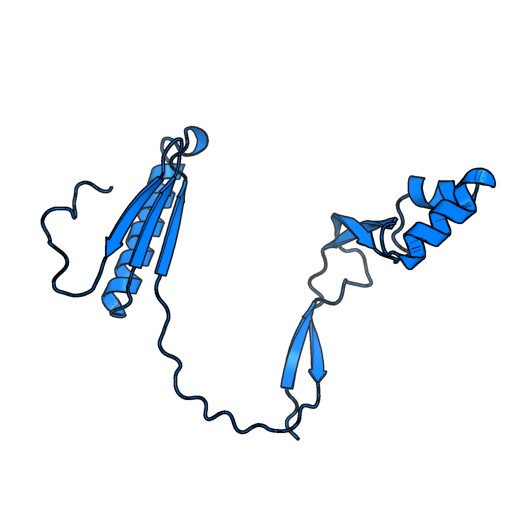OM 928 O O . ARG A 1 115 ? 13.799 -2.802 -21.666 1.00 88.56 115 ARG A O 1
ATOM 935 N N . ILE A 1 116 ? 13.095 -3.049 -19.538 1.00 90.38 116 ILE A N 1
ATOM 936 C CA . ILE A 1 116 ? 12.142 -4.134 -19.814 1.00 90.38 116 ILE A CA 1
ATOM 937 C C . ILE A 1 116 ? 10.990 -3.615 -20.679 1.00 90.38 116 ILE A C 1
ATOM 939 O O . ILE A 1 116 ? 10.677 -4.215 -21.704 1.00 90.38 116 ILE A O 1
ATOM 943 N N . ALA A 1 117 ? 10.402 -2.471 -20.319 1.00 89.44 117 ALA A N 1
ATOM 944 C CA . ALA A 1 117 ? 9.309 -1.869 -21.078 1.00 89.44 117 ALA A CA 1
ATOM 945 C C . ALA A 1 117 ? 9.705 -1.579 -22.534 1.00 89.44 117 ALA A C 1
ATOM 947 O O . ALA A 1 117 ? 8.952 -1.895 -23.453 1.00 89.44 117 ALA A O 1
ATOM 948 N N . LEU A 1 118 ? 10.914 -1.049 -22.749 1.00 86.12 118 LEU A N 1
ATOM 949 C CA . LEU A 1 118 ? 11.438 -0.777 -24.084 1.00 86.12 118 LEU A CA 1
ATOM 950 C C . LEU A 1 118 ? 11.681 -2.066 -24.884 1.00 86.12 118 LEU A C 1
ATOM 952 O O . LEU A 1 118 ? 11.325 -2.124 -26.058 1.00 86.12 118 LEU A O 1
ATOM 956 N N . ALA A 1 119 ? 12.256 -3.098 -24.256 1.00 87.12 119 ALA A N 1
ATOM 957 C CA . ALA A 1 119 ? 12.506 -4.391 -24.898 1.00 87.12 119 ALA A CA 1
ATOM 958 C C . ALA A 1 119 ? 11.207 -5.104 -25.309 1.00 87.12 119 ALA A C 1
ATOM 960 O O . ALA A 1 119 ? 11.164 -5.762 -26.344 1.00 87.12 119 ALA A O 1
ATOM 961 N N . GLU A 1 120 ? 10.140 -4.935 -24.527 1.00 87.06 120 GLU A N 1
ATOM 962 C CA . GLU A 1 120 ? 8.811 -5.477 -24.824 1.00 87.06 120 GLU A CA 1
ATOM 963 C C . GLU A 1 120 ? 7.956 -4.553 -25.715 1.00 87.06 120 GLU A C 1
ATOM 965 O O . GLU A 1 120 ? 6.792 -4.862 -25.962 1.00 87.06 120 GLU A O 1
ATOM 970 N N . ASN A 1 121 ? 8.497 -3.422 -26.191 1.00 84.69 121 ASN A N 1
ATOM 971 C CA . ASN A 1 121 ? 7.774 -2.396 -26.955 1.00 84.69 121 ASN A CA 1
ATOM 972 C C . ASN A 1 121 ? 6.474 -1.922 -26.267 1.00 84.69 121 ASN A C 1
ATOM 974 O O . ASN A 1 121 ? 5.433 -1.720 -26.897 1.00 84.69 121 ASN A O 1
ATOM 978 N N . ARG A 1 122 ? 6.530 -1.752 -24.944 1.00 87.12 122 ARG A N 1
ATOM 979 C CA . ARG A 1 122 ? 5.417 -1.300 -24.103 1.00 87.12 122 ARG A CA 1
ATOM 980 C C . ARG A 1 122 ? 5.616 0.162 -23.726 1.00 87.12 122 ARG A C 1
ATOM 982 O O . ARG A 1 122 ? 6.712 0.575 -23.353 1.00 87.12 122 ARG A O 1
ATOM 989 N N . ARG A 1 123 ? 4.536 0.947 -23.776 1.00 87.50 123 ARG A N 1
ATOM 990 C CA . ARG A 1 123 ? 4.542 2.343 -23.302 1.00 87.50 123 ARG A CA 1
ATOM 991 C C . ARG A 1 123 ? 4.950 2.381 -21.832 1.00 87.50 123 ARG A C 1
ATOM 993 O O . ARG A 1 123 ? 4.467 1.560 -21.050 1.00 87.50 123 ARG A O 1
ATOM 1000 N N . CYS A 1 124 ? 5.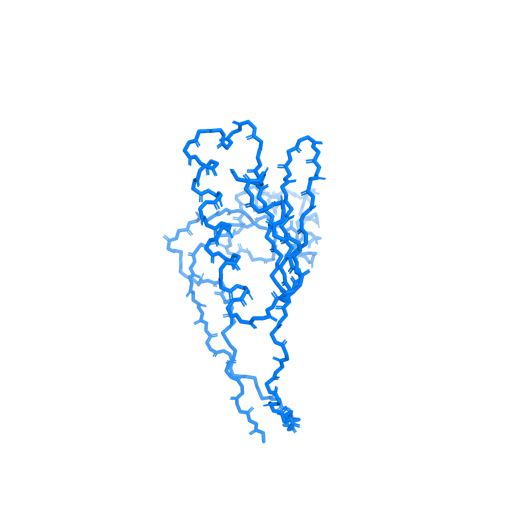805 3.326 -21.461 1.00 91.38 124 CYS A N 1
ATOM 1001 C CA . CYS A 1 124 ? 6.275 3.484 -20.090 1.00 91.38 124 CYS A CA 1
ATOM 1002 C C . CYS A 1 124 ? 6.085 4.926 -19.618 1.00 91.38 124 CYS A C 1
ATOM 1004 O O . CYS A 1 124 ? 6.529 5.864 -20.278 1.00 91.38 124 CYS A O 1
ATOM 1006 N N . TYR A 1 125 ? 5.439 5.088 -18.469 1.00 91.88 125 TYR A N 1
ATOM 1007 C CA . TYR A 1 125 ? 5.241 6.364 -17.797 1.00 91.88 125 TYR A CA 1
ATOM 1008 C C . TYR A 1 125 ? 6.027 6.384 -16.503 1.00 91.88 125 TYR A C 1
ATOM 1010 O O . TYR A 1 125 ? 5.881 5.478 -15.686 1.00 91.88 125 TYR A O 1
ATOM 1018 N N . ILE A 1 126 ? 6.809 7.435 -16.296 1.00 92.19 126 ILE A N 1
ATOM 1019 C CA . ILE A 1 126 ? 7.523 7.670 -15.045 1.00 92.19 126 ILE A CA 1
ATOM 1020 C C . ILE A 1 126 ? 6.975 8.940 -14.415 1.00 92.19 126 ILE A C 1
ATOM 1022 O O . ILE A 1 126 ? 6.922 9.985 -15.059 1.00 92.19 126 ILE A O 1
ATOM 1026 N N . MET A 1 127 ? 6.562 8.847 -13.158 1.00 92.31 127 MET A N 1
ATOM 1027 C CA . MET A 1 127 ? 6.067 9.963 -12.363 1.00 92.31 127 MET A CA 1
ATOM 1028 C C . MET A 1 127 ? 6.981 10.134 -11.158 1.00 92.31 127 MET A C 1
ATOM 1030 O O . MET A 1 127 ? 6.931 9.334 -10.228 1.00 92.31 127 MET A O 1
ATOM 1034 N N . LEU A 1 128 ? 7.825 11.159 -11.185 1.00 91.50 128 LEU A N 1
ATOM 1035 C CA . LEU A 1 128 ? 8.600 11.566 -10.019 1.00 91.50 128 LEU A CA 1
ATOM 1036 C C . LEU A 1 128 ? 7.705 12.462 -9.169 1.00 91.50 128 LEU A C 1
ATOM 1038 O O . LEU A 1 128 ? 7.141 13.423 -9.699 1.00 91.50 128 LEU A O 1
ATOM 1042 N N . PHE A 1 129 ? 7.543 12.151 -7.888 1.00 93.00 129 PHE A N 1
ATOM 1043 C CA . PHE A 1 129 ? 6.729 12.963 -6.993 1.00 93.00 129 PHE A CA 1
ATOM 1044 C C . PHE A 1 129 ? 7.494 13.359 -5.733 1.00 93.00 129 PHE A C 1
ATOM 1046 O O . PHE A 1 129 ? 8.163 12.548 -5.095 1.00 93.00 129 PHE A O 1
ATOM 1053 N N . SER A 1 130 ? 7.363 14.632 -5.378 1.00 89.75 130 SER A N 1
ATOM 1054 C CA . SER A 1 130 ? 7.778 15.199 -4.098 1.00 89.75 130 SER A CA 1
ATOM 1055 C C . SER A 1 130 ? 6.784 16.302 -3.712 1.00 89.75 130 SER A C 1
ATOM 1057 O O . SER A 1 130 ? 5.604 16.018 -3.519 1.00 89.75 130 SER A O 1
ATOM 1059 N N . THR A 1 131 ? 7.213 17.564 -3.648 1.00 90.50 131 THR A N 1
ATOM 1060 C CA . THR A 1 131 ? 6.319 18.730 -3.563 1.00 90.50 131 THR A CA 1
ATOM 1061 C C . THR A 1 131 ? 5.565 18.973 -4.868 1.00 90.50 131 THR A C 1
ATOM 1063 O O . THR A 1 131 ? 4.456 19.496 -4.853 1.00 90.50 131 THR A O 1
ATOM 1066 N N . GLU A 1 132 ? 6.155 18.572 -5.993 1.00 88.06 132 GLU A N 1
ATOM 1067 C CA . GLU A 1 132 ? 5.561 18.647 -7.325 1.00 88.06 132 GLU A CA 1
ATOM 1068 C C . GLU A 1 132 ? 5.629 17.279 -8.012 1.00 88.06 132 GLU A C 1
ATOM 1070 O O . GLU A 1 132 ? 6.350 16.381 -7.570 1.00 88.06 132 GLU A O 1
ATOM 1075 N N . ILE A 1 133 ? 4.858 17.110 -9.091 1.00 90.69 133 ILE A N 1
ATOM 1076 C CA . ILE A 1 133 ? 4.841 15.876 -9.882 1.00 90.69 133 ILE A CA 1
ATOM 1077 C C . ILE A 1 133 ? 5.433 16.158 -11.260 1.00 90.69 133 ILE A C 1
ATOM 1079 O O . ILE A 1 133 ? 4.831 16.875 -12.063 1.00 90.69 133 ILE A O 1
ATOM 1083 N N . VAL A 1 134 ? 6.558 15.517 -11.565 1.00 88.50 134 VAL A N 1
ATOM 1084 C CA . VAL A 1 134 ? 7.193 15.542 -12.886 1.00 88.50 134 VAL A CA 1
ATOM 1085 C C . VAL A 1 134 ? 6.881 14.236 -13.607 1.00 88.50 134 VAL A C 1
ATOM 1087 O O . VAL A 1 134 ? 7.051 13.152 -13.052 1.00 88.50 134 VAL A O 1
ATOM 1090 N N . ARG A 1 135 ? 6.398 14.325 -14.850 1.00 88.31 135 ARG A N 1
ATOM 1091 C CA . ARG A 1 135 ? 5.985 13.160 -15.644 1.00 88.31 135 ARG A CA 1
ATOM 1092 C C . ARG A 1 135 ? 6.841 13.027 -1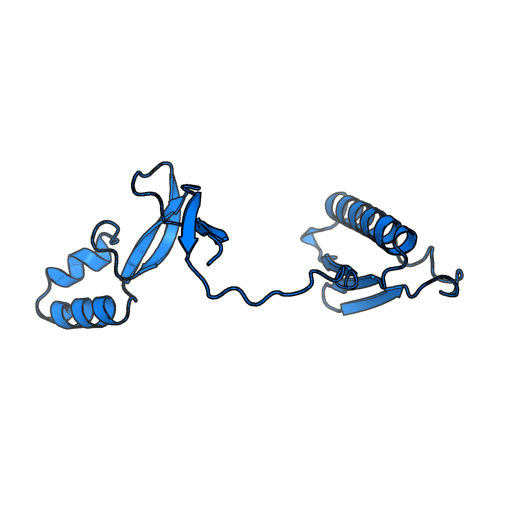6.895 1.00 88.31 135 ARG A C 1
ATOM 1094 O O . ARG A 1 135 ? 7.021 13.999 -17.621 1.00 88.31 135 ARG A O 1
ATOM 1101 N N . TYR A 1 136 ? 7.281 11.807 -17.169 1.00 86.25 136 TYR A N 1
ATOM 1102 C CA . TYR A 1 136 ? 7.977 11.420 -18.389 1.00 86.25 136 TYR A CA 1
ATOM 1103 C C . TYR A 1 136 ? 7.204 10.300 -19.080 1.00 86.25 136 TYR A C 1
ATOM 1105 O O . TYR A 1 136 ? 6.805 9.327 -18.440 1.00 86.25 136 TYR A O 1
ATOM 1113 N N . GLU A 1 137 ? 7.009 10.427 -20.389 1.00 84.56 137 GLU A N 1
ATOM 1114 C CA . GLU A 1 137 ? 6.458 9.367 -21.228 1.00 84.56 137 GLU A CA 1
ATOM 1115 C C . GLU A 1 137 ? 7.538 8.877 -22.186 1.00 84.56 137 GLU A C 1
ATOM 1117 O O . GLU A 1 137 ? 8.146 9.649 -22.926 1.00 84.56 137 GLU A O 1
ATOM 1122 N N . LEU A 1 138 ? 7.751 7.568 -22.182 1.00 75.69 138 LEU A N 1
ATOM 1123 C CA . LEU A 1 138 ? 8.581 6.869 -23.144 1.00 75.69 138 LEU A CA 1
ATOM 1124 C C . LEU A 1 138 ? 7.648 6.049 -24.027 1.00 75.69 138 LEU A C 1
ATOM 1126 O O . LEU A 1 138 ? 7.182 4.966 -23.663 1.00 75.69 138 LEU A O 1
ATOM 1130 N N . SER A 1 139 ? 7.350 6.623 -25.187 1.00 63.59 139 SER A N 1
ATOM 1131 C CA . SER A 1 139 ? 6.744 5.910 -26.307 1.00 63.59 139 SER A CA 1
ATOM 1132 C C . SER A 1 139 ? 7.856 5.298 -27.168 1.00 63.59 139 SER A C 1
ATOM 1134 O O . SER A 1 139 ? 8.987 5.777 -27.119 1.00 63.59 139 SER A O 1
ATOM 1136 N N . GLY A 1 140 ? 7.551 4.211 -27.889 1.00 60.31 140 GLY A N 1
ATOM 1137 C CA . GLY A 1 140 ? 8.491 3.400 -28.683 1.00 60.31 140 GLY A CA 1
ATOM 1138 C C . GLY A 1 140 ? 9.325 4.173 -29.732 1.00 60.31 140 GLY A C 1
ATOM 1139 O O . GLY A 1 140 ? 9.363 5.395 -29.711 1.00 60.31 140 GLY A O 1
ATOM 1140 N N . PRO A 1 141 ? 10.001 3.488 -30.674 1.00 51.81 141 PRO A N 1
ATOM 1141 C CA . PRO A 1 141 ? 11.368 3.744 -31.189 1.00 51.81 141 PRO A CA 1
ATOM 1142 C C . PRO A 1 141 ? 11.744 5.138 -31.751 1.00 51.81 141 PRO A C 1
ATOM 1144 O O . PRO A 1 141 ? 12.895 5.343 -32.123 1.00 51.81 141 PRO A O 1
ATOM 1147 N N . GLN A 1 142 ? 10.834 6.107 -31.766 1.00 47.34 142 GLN A N 1
ATOM 1148 C CA . GLN A 1 142 ? 11.037 7.516 -32.110 1.00 47.34 142 GLN A CA 1
ATOM 1149 C C . GLN A 1 142 ? 10.914 8.467 -30.899 1.00 47.34 142 GLN A C 1
ATOM 1151 O O . GLN A 1 142 ? 10.631 9.647 -31.058 1.00 47.34 142 GLN A O 1
ATOM 1156 N N . GLY A 1 143 ? 11.120 7.976 -29.674 1.00 46.78 143 GLY A N 1
ATOM 1157 C CA . GLY A 1 143 ? 11.261 8.831 -28.493 1.00 46.78 143 GLY A CA 1
ATOM 1158 C C . GLY A 1 143 ? 12.603 9.570 -28.507 1.00 46.78 143 GLY A C 1
ATOM 1159 O O . GLY A 1 143 ? 13.652 8.935 -28.332 1.00 46.78 143 GLY A O 1
ATOM 1160 N N . ASP A 1 144 ? 12.550 10.888 -28.727 1.00 43.25 144 ASP A N 1
ATOM 1161 C CA . ASP A 1 144 ? 13.682 11.813 -28.815 1.00 43.25 144 ASP A CA 1
ATOM 1162 C C . ASP A 1 144 ? 14.813 11.453 -27.845 1.00 43.25 144 ASP A C 1
ATOM 1164 O O . ASP A 1 144 ? 14.710 11.533 -26.619 1.00 43.25 144 ASP A O 1
ATOM 1168 N N . ALA A 1 145 ? 15.940 11.035 -28.421 1.00 44.56 145 ALA A N 1
ATOM 1169 C CA . ALA A 1 145 ? 17.133 10.636 -27.686 1.00 44.56 145 ALA A CA 1
ATOM 1170 C C . ALA A 1 145 ? 17.836 11.800 -26.963 1.00 44.56 145 ALA A C 1
ATOM 1172 O O . ALA A 1 145 ? 18.825 11.569 -26.273 1.00 44.56 145 ALA A O 1
ATOM 1173 N N . SER A 1 146 ? 17.323 13.025 -27.092 1.00 41.09 146 SER A N 1
ATOM 1174 C CA . SER A 1 146 ? 17.918 14.254 -26.565 1.00 41.09 146 SER A CA 1
ATOM 1175 C C . SER A 1 146 ? 17.672 14.488 -25.071 1.00 41.09 146 SER A C 1
ATOM 1177 O O . SER A 1 146 ? 18.403 15.269 -24.475 1.00 41.09 146 SER A O 1
ATOM 1179 N N . ASN A 1 147 ? 16.711 13.798 -24.440 1.00 43.19 147 ASN A N 1
ATOM 1180 C CA . ASN A 1 147 ? 16.379 13.995 -23.017 1.00 43.19 147 ASN A CA 1
ATOM 1181 C C . ASN A 1 147 ? 16.684 12.766 -22.136 1.00 43.19 147 ASN A C 1
ATOM 1183 O O . ASN A 1 147 ? 16.147 12.618 -21.042 1.00 43.19 147 ASN A O 1
ATOM 1187 N N . LYS A 1 148 ? 17.520 11.838 -22.625 1.00 48.12 148 LYS A N 1
ATOM 1188 C CA . LYS A 1 148 ? 17.772 10.537 -21.972 1.00 48.12 148 LYS A CA 1
ATOM 1189 C C . LYS A 1 148 ? 18.754 10.597 -20.795 1.00 48.12 148 LYS A C 1
ATOM 1191 O O . LYS A 1 148 ? 18.811 9.643 -20.028 1.00 48.12 148 LYS A O 1
ATOM 1196 N N . GLN A 1 149 ? 19.511 11.686 -20.647 1.00 41.84 149 GLN A N 1
ATOM 1197 C CA . GLN A 1 149 ? 20.524 11.850 -19.589 1.00 41.84 149 GLN A CA 1
ATOM 1198 C C . GLN A 1 149 ? 20.107 12.800 -18.461 1.00 41.84 149 GLN A C 1
ATOM 1200 O O . GLN A 1 149 ? 20.760 12.837 -17.431 1.00 41.84 149 GLN A O 1
ATOM 1205 N N . SER A 1 150 ? 19.023 13.552 -18.627 1.00 44.38 150 SER A N 1
ATOM 1206 C CA . SER A 1 150 ? 18.600 14.607 -17.693 1.00 44.38 150 SER A CA 1
ATOM 1207 C C . SER A 1 150 ? 17.580 14.138 -16.648 1.00 44.38 150 SER A C 1
ATOM 1209 O O . SER A 1 150 ? 17.169 14.928 -15.804 1.00 44.38 150 SER A O 1
ATOM 1211 N N . VAL A 1 151 ? 17.146 12.875 -16.714 1.00 49.78 151 VAL A N 1
ATOM 1212 C CA . VAL A 1 151 ? 16.094 12.312 -15.844 1.00 49.78 151 VAL A CA 1
ATOM 1213 C C . VAL A 1 151 ? 16.670 11.508 -14.669 1.00 49.78 151 VAL A C 1
ATOM 1215 O O . VAL A 1 151 ? 15.946 11.229 -13.714 1.00 49.78 151 VAL A O 1
ATOM 1218 N N . PHE A 1 152 ? 17.965 11.170 -14.695 1.00 45.75 152 PHE A N 1
ATOM 1219 C CA . PHE A 1 152 ? 18.616 10.365 -13.658 1.00 45.75 152 PHE A CA 1
ATOM 1220 C C . PHE A 1 152 ? 19.938 10.948 -13.185 1.00 45.75 152 PHE A C 1
ATOM 1222 O O . PHE A 1 152 ? 20.804 11.197 -14.051 1.00 45.75 152 PHE A O 1
#

pLDDT: mean 76.91, std 18.9, range [41.09, 95.94]

Sequence (152 aa):
METFRTLVREPATVPEQVDGLQQSDDILRLLPPELATLGITELEYEFYRRLVEKQLLTYRLHGESWREKVIERPVVHKDYDEQPRGPFIVCVDTSGSMGGFNEQCAKAFCLALMRIALAENRRCYIMLFSTEIVRYELSGPQGDASNKQSVF

InterPro domains:
  IPR036465 von Willebrand factor A-like domain superfamily [SSF53300] (84-139)